Protein AF-A0A9Q0D3H6-F1 (afdb_monomer)

Radius of gyration: 28.44 Å; Cα contacts (8 Å, |Δi|>4): 92; chains: 1; bounding box: 45×35×82 Å

Secondary structure (DSSP, 8-state):
---S----------GGGGGG----HHHHHHHHT-PPPPPPPPPEE-TTT-EEETTEEEEEEE-SS--TT---EEEEE--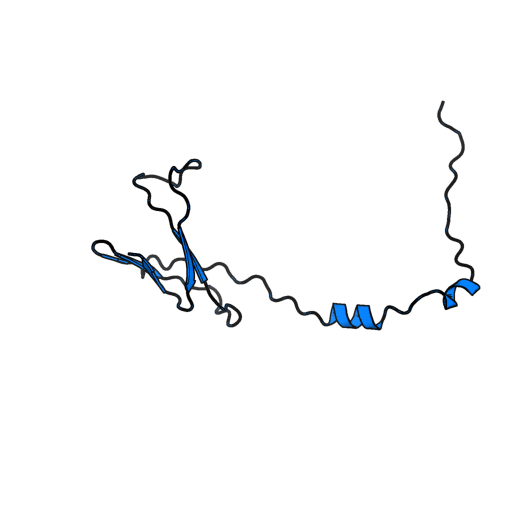----SSPPSS-SSPPEEEEEE-SSEEEE-

InterPro domains:
  IPR013783 Immunoglobulin-like fold [G3DSA:2.60.40.10] (39-108)
  IPR050617 E3 ubiquitin-protein ligases and FN3/SPRY domain-containing proteins [PTHR24099] (7-107)

Sequence (108 aa):
MAPAFRLSLKAKASDNMSHMMVDFSQEREMLQGISFLPVPATPELATSECQVCDNTVSVAWTLQEPDSKIDHYILEHRRTNHEGPPRIREEYPWMVVEGIREMEHTLT

Structure (mmCIF, N/CA/C/O backbone):
data_AF-A0A9Q0D3H6-F1
#
_entry.id   AF-A0A9Q0D3H6-F1
#
loop_
_atom_site.group_PDB
_atom_site.id
_atom_site.type_symbol
_atom_site.label_atom_id
_atom_site.label_alt_id
_atom_site.label_comp_id
_atom_site.label_asym_id
_atom_site.label_entity_id
_atom_site.label_seq_id
_atom_site.pdbx_PDB_ins_code
_atom_site.Cartn_x
_atom_site.Cartn_y
_atom_site.Cartn_z
_atom_site.occupancy
_atom_site.B_iso_or_equiv
_atom_site.auth_seq_id
_atom_site.auth_comp_id
_atom_site.auth_asym_id
_atom_site.auth_atom_id
_atom_site.pdbx_PDB_model_num
ATOM 1 N N . MET A 1 1 ? 26.675 8.485 53.507 1.00 50.00 1 MET A N 1
ATOM 2 C CA . MET A 1 1 ? 25.577 8.196 54.454 1.00 50.00 1 MET A CA 1
ATOM 3 C C . MET A 1 1 ? 24.283 8.660 53.806 1.00 50.00 1 MET A C 1
ATOM 5 O O . MET A 1 1 ? 24.210 9.825 53.440 1.00 50.00 1 MET A O 1
ATOM 9 N N . ALA A 1 2 ? 23.335 7.757 53.552 1.00 56.94 2 ALA A N 1
ATOM 10 C CA . ALA A 1 2 ? 22.036 8.108 52.973 1.00 56.94 2 ALA A CA 1
ATOM 11 C C . ALA A 1 2 ? 21.058 8.499 54.098 1.00 56.94 2 ALA A C 1
ATOM 13 O O . ALA A 1 2 ? 21.175 7.951 55.196 1.00 56.94 2 ALA A O 1
ATOM 14 N N . PRO A 1 3 ? 20.129 9.443 53.872 1.00 50.12 3 PRO A N 1
ATOM 15 C CA . PRO A 1 3 ? 19.222 9.894 54.920 1.00 50.12 3 PRO A CA 1
ATOM 16 C C . PRO A 1 3 ? 18.304 8.754 55.392 1.00 50.12 3 PRO A C 1
ATOM 18 O O . PRO A 1 3 ? 17.756 8.008 54.583 1.00 50.12 3 PRO A O 1
ATOM 21 N N . ALA A 1 4 ? 18.128 8.640 56.713 1.00 68.19 4 ALA A N 1
ATOM 22 C CA . ALA A 1 4 ? 17.370 7.579 57.390 1.00 68.19 4 ALA A CA 1
ATOM 23 C C . ALA A 1 4 ? 15.838 7.719 57.284 1.00 68.19 4 ALA A C 1
ATOM 25 O O . ALA A 1 4 ? 15.101 6.938 57.883 1.00 68.19 4 ALA A O 1
ATOM 26 N N . PHE A 1 5 ? 15.343 8.706 56.535 1.00 57.56 5 PHE A N 1
ATOM 27 C CA . PHE A 1 5 ? 13.916 8.989 56.428 1.00 57.56 5 PHE A CA 1
ATOM 28 C C . PHE A 1 5 ? 13.532 9.276 54.983 1.00 57.56 5 PHE A C 1
ATOM 30 O O . PHE A 1 5 ? 14.261 9.941 54.245 1.00 57.56 5 PHE A O 1
ATOM 37 N N . ARG A 1 6 ? 12.352 8.785 54.596 1.00 61.00 6 ARG A N 1
ATOM 38 C CA . ARG A 1 6 ? 11.772 8.979 53.271 1.00 61.00 6 ARG A CA 1
ATOM 39 C C . ARG A 1 6 ? 10.382 9.585 53.435 1.00 61.00 6 ARG A C 1
ATOM 41 O O . ARG A 1 6 ? 9.476 8.942 53.956 1.00 61.00 6 ARG A O 1
ATOM 48 N N . LEU A 1 7 ? 10.234 10.836 53.014 1.00 50.56 7 LEU A N 1
ATOM 49 C CA . LEU A 1 7 ? 8.947 11.526 52.966 1.00 50.56 7 LEU A CA 1
ATOM 50 C C . LEU A 1 7 ? 8.244 11.162 51.656 1.00 50.56 7 LEU A C 1
ATOM 52 O O . LEU A 1 7 ? 8.847 11.224 50.587 1.00 50.56 7 LEU A O 1
ATOM 56 N N . SER A 1 8 ? 6.977 10.769 51.738 1.00 64.94 8 SER A N 1
ATOM 57 C CA . SER A 1 8 ? 6.119 10.556 50.571 1.00 64.94 8 SER A CA 1
ATOM 58 C C . SER A 1 8 ? 4.777 11.246 50.793 1.00 64.94 8 SER A C 1
ATOM 60 O O . SER A 1 8 ? 4.201 11.186 51.878 1.00 64.94 8 SER A O 1
ATOM 62 N N . LEU A 1 9 ? 4.306 11.944 49.762 1.00 59.41 9 LEU A N 1
ATOM 63 C CA . LEU A 1 9 ? 3.007 12.605 49.744 1.00 59.41 9 LEU A CA 1
ATOM 64 C C . LEU A 1 9 ? 1.955 11.572 49.335 1.00 59.41 9 LEU A C 1
ATOM 66 O O . LEU A 1 9 ? 1.948 11.107 48.199 1.00 59.41 9 LEU A O 1
ATOM 70 N N . LYS A 1 10 ? 1.061 11.207 50.257 1.00 61.75 10 LYS A N 1
ATOM 71 C CA . LYS A 1 10 ? -0.204 10.555 49.905 1.00 61.75 10 LYS A CA 1
ATOM 72 C C . LYS A 1 10 ? -1.249 11.646 49.738 1.00 61.75 10 LYS A C 1
ATOM 74 O O . LYS A 1 10 ? -1.491 12.405 50.675 1.00 61.75 10 LYS A O 1
ATOM 79 N N . ALA A 1 11 ? -1.867 11.718 48.563 1.00 61.19 11 ALA A N 1
ATOM 80 C CA . ALA A 1 11 ? -3.026 12.571 48.363 1.00 61.19 11 ALA A CA 1
ATOM 81 C C . ALA A 1 11 ? -4.123 12.137 49.346 1.00 61.19 11 ALA A C 1
ATOM 83 O O . ALA A 1 11 ? -4.632 11.019 49.272 1.00 61.19 11 ALA A O 1
ATOM 84 N N . LYS A 1 12 ? -4.457 13.006 50.301 1.00 58.12 12 LYS A N 1
ATOM 85 C CA . LYS A 1 12 ? -5.654 12.855 51.121 1.00 58.12 12 LYS A CA 1
ATOM 86 C C . LYS A 1 12 ? -6.781 13.502 50.327 1.00 58.12 12 LYS A C 1
ATOM 88 O O . LYS A 1 12 ? -6.958 14.714 50.404 1.00 58.12 12 LYS A O 1
ATOM 93 N N . ALA A 1 13 ? -7.483 12.712 49.516 1.00 56.22 13 ALA A N 1
ATOM 94 C CA . ALA A 1 13 ? -8.762 13.146 48.975 1.00 56.22 13 ALA A CA 1
ATOM 95 C C . ALA A 1 13 ? -9.680 13.378 50.182 1.00 56.22 13 ALA A C 1
ATOM 97 O O . ALA A 1 13 ? -10.057 12.440 50.877 1.00 56.22 13 ALA A O 1
ATOM 98 N N . SER A 1 14 ? -9.909 14.643 50.526 1.00 54.16 14 SER A N 1
ATOM 99 C CA . SER A 1 14 ? -10.971 15.008 51.458 1.00 54.16 14 SER A CA 1
ATOM 100 C C . SER A 1 14 ? -12.294 14.599 50.814 1.00 54.16 14 SER A C 1
ATOM 102 O O . SER A 1 14 ? -12.462 14.848 49.620 1.00 54.16 14 SER A O 1
ATOM 104 N N . ASP A 1 15 ? 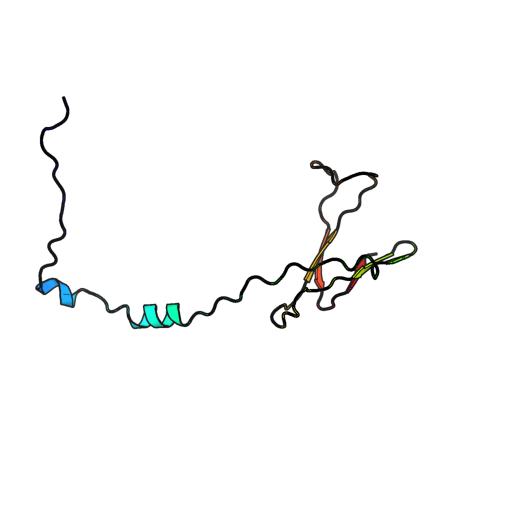-13.240 14.034 51.568 1.00 56.69 15 ASP A N 1
ATOM 105 C CA . ASP A 1 15 ? -14.589 13.722 51.058 1.00 56.69 15 ASP A CA 1
ATOM 106 C C . ASP A 1 15 ? -15.272 14.954 50.426 1.00 56.69 15 ASP A C 1
ATOM 108 O O . ASP A 1 15 ? -16.146 14.823 49.573 1.00 56.69 15 ASP A O 1
ATOM 112 N N . ASN A 1 16 ? -14.797 16.161 50.761 1.00 55.00 16 ASN A N 1
ATOM 113 C CA . ASN A 1 16 ? -15.250 17.439 50.216 1.00 55.00 16 ASN A CA 1
ATOM 114 C C . ASN A 1 16 ? -14.678 17.799 48.822 1.00 55.00 16 ASN A C 1
ATOM 116 O O . ASN A 1 16 ? -15.071 18.809 48.248 1.00 55.00 16 ASN A O 1
ATOM 120 N N . MET A 1 17 ? -13.730 17.025 48.275 1.00 54.78 17 MET A N 1
ATOM 121 C CA . MET A 1 17 ? -13.168 17.225 46.922 1.00 54.78 17 MET A CA 1
ATOM 122 C C . MET A 1 17 ? -13.933 16.468 45.830 1.00 54.78 17 MET A C 1
ATOM 124 O O . MET A 1 17 ? -13.650 16.648 44.647 1.00 54.78 17 MET A O 1
ATOM 128 N N . SER A 1 18 ? -14.907 15.641 46.203 1.00 55.84 18 SER A N 1
ATOM 129 C CA . SER A 1 18 ? -15.777 14.909 45.275 1.00 55.84 18 SER A CA 1
ATOM 130 C C . SER A 1 18 ? -16.526 15.845 44.312 1.00 55.84 18 SER A C 1
ATOM 132 O O . SER A 1 18 ? -16.655 15.530 43.135 1.00 55.84 18 SER A O 1
ATOM 134 N N . HIS A 1 19 ? -16.903 17.048 44.760 1.00 55.44 19 HIS A N 1
ATOM 135 C CA . HIS A 1 19 ? -17.538 18.085 43.929 1.00 55.44 19 HIS A CA 1
ATOM 136 C C . HIS A 1 19 ? -16.591 18.798 42.946 1.00 55.44 19 HIS A C 1
ATOM 138 O O . HIS A 1 19 ? -17.048 19.595 42.132 1.00 55.44 19 HIS A O 1
ATOM 144 N N . MET A 1 20 ? -15.279 18.550 43.030 1.00 59.12 20 MET A N 1
ATOM 145 C CA . MET A 1 20 ? -14.285 19.053 42.073 1.00 59.12 20 MET A CA 1
ATOM 146 C C . MET A 1 20 ? -13.891 17.999 41.031 1.00 59.12 20 MET A C 1
ATOM 148 O O . MET A 1 20 ? -13.112 18.304 40.128 1.00 59.12 20 MET A O 1
ATOM 152 N N . MET A 1 21 ? -14.386 16.762 41.156 1.00 66.62 21 MET A N 1
ATOM 153 C CA . MET A 1 21 ? -14.216 15.760 40.110 1.00 66.62 21 MET A CA 1
ATOM 154 C C . MET A 1 21 ? -15.175 16.079 38.968 1.00 66.62 21 MET A C 1
ATOM 156 O O . MET A 1 21 ? -16.392 16.066 39.134 1.00 66.62 21 MET A O 1
ATOM 160 N N . VAL A 1 22 ? -14.602 16.386 37.810 1.00 73.44 22 VAL A N 1
ATOM 161 C CA . VAL A 1 22 ? -15.338 16.483 36.551 1.00 73.44 22 VAL A CA 1
ATOM 162 C C . VAL A 1 22 ? -15.727 15.065 36.129 1.00 73.44 22 VAL A C 1
ATOM 164 O O . VAL A 1 22 ? -14.893 14.157 36.172 1.00 73.44 22 VAL A O 1
ATOM 167 N N . ASP A 1 23 ? -16.994 14.863 35.771 1.00 79.31 23 ASP A N 1
ATOM 168 C CA . ASP A 1 23 ? -17.473 13.588 35.239 1.00 79.31 23 ASP A CA 1
ATOM 169 C C . ASP A 1 23 ? -17.018 13.439 33.782 1.00 79.31 23 ASP A C 1
ATOM 171 O O . ASP A 1 23 ? -17.467 14.189 32.923 1.00 79.31 23 ASP A O 1
ATOM 175 N N . PHE A 1 24 ? -16.132 12.472 33.528 1.00 81.88 24 PHE A N 1
ATOM 176 C CA . PHE A 1 24 ? -15.627 12.134 32.192 1.00 81.88 24 PHE A CA 1
ATOM 177 C C . PHE A 1 24 ? -16.352 10.933 31.563 1.00 81.88 24 PHE A C 1
ATOM 179 O O . PHE A 1 24 ? -15.830 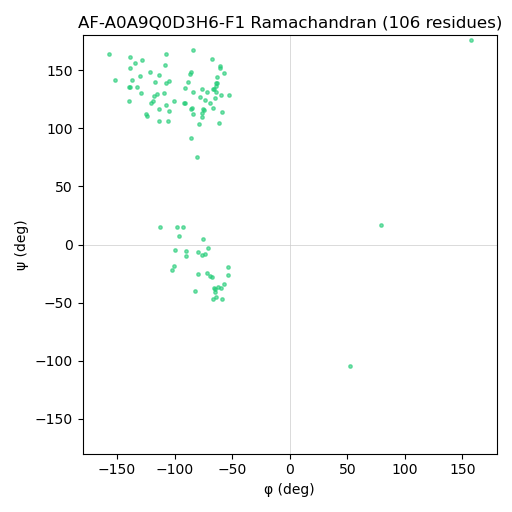10.283 30.653 1.00 81.88 24 PHE A O 1
ATOM 186 N N . SER A 1 25 ? -17.513 10.536 32.095 1.00 86.56 25 SER A N 1
ATOM 187 C CA . SER A 1 25 ? -18.233 9.351 31.614 1.00 86.56 25 SER A CA 1
ATOM 188 C C . SER A 1 25 ? -18.661 9.499 30.156 1.00 86.56 25 SER A C 1
ATOM 190 O O . SER A 1 25 ? -18.565 8.525 29.411 1.00 86.56 25 SER A O 1
ATOM 192 N N . GLN A 1 26 ? -19.048 10.710 29.741 1.00 84.00 26 GLN A N 1
ATOM 193 C CA . GLN A 1 26 ? -19.435 11.013 28.364 1.00 84.00 26 GLN A CA 1
ATOM 194 C C . GLN A 1 26 ? -18.242 10.899 27.406 1.00 84.00 26 GLN A C 1
ATOM 196 O O . GLN A 1 26 ? -18.338 10.248 26.369 1.00 84.00 26 GLN A O 1
ATOM 201 N N . GLU A 1 27 ? -17.097 11.481 27.756 1.00 87.88 27 GLU A N 1
ATOM 202 C CA . GLU A 1 27 ? -15.869 11.408 26.963 1.00 87.88 27 GLU A CA 1
ATOM 203 C C . GLU A 1 27 ? -15.350 9.972 26.892 1.00 87.88 27 GLU A C 1
ATOM 205 O O . GLU A 1 27 ? -14.898 9.522 25.840 1.00 87.88 27 GLU A O 1
ATOM 210 N N . ARG A 1 28 ? -15.458 9.215 27.989 1.00 86.38 28 ARG A N 1
ATOM 211 C CA . ARG A 1 28 ? -15.109 7.792 28.015 1.00 86.38 28 ARG A CA 1
ATOM 212 C C . ARG A 1 28 ? -16.010 6.971 27.095 1.00 86.38 28 ARG A C 1
ATOM 214 O O . ARG A 1 28 ? -15.495 6.120 26.377 1.00 86.38 28 ARG A O 1
ATOM 221 N N . GLU A 1 29 ? -17.321 7.200 27.117 1.00 88.81 29 GLU A N 1
ATOM 222 C CA . GLU A 1 29 ? -18.274 6.511 26.240 1.00 88.81 29 GLU A CA 1
ATOM 223 C C . GLU A 1 29 ? -18.030 6.873 24.769 1.00 88.81 29 GLU A C 1
ATOM 225 O O . GLU A 1 29 ? -17.980 5.990 23.914 1.00 88.81 29 GLU A O 1
ATOM 230 N N . MET A 1 30 ? -17.748 8.148 24.487 1.00 87.56 30 MET A N 1
ATOM 231 C CA . MET A 1 30 ? -17.359 8.609 23.156 1.00 87.56 30 MET A CA 1
ATOM 232 C C . MET A 1 30 ? -16.092 7.904 22.664 1.00 87.56 30 MET A C 1
ATOM 234 O O . MET A 1 30 ? -16.073 7.411 21.541 1.00 87.56 30 MET A O 1
ATOM 238 N N . LEU A 1 31 ? -15.055 7.805 23.503 1.00 86.81 31 LEU A N 1
ATOM 239 C CA . LEU A 1 31 ? -13.813 7.105 23.165 1.00 86.81 31 LEU A CA 1
ATOM 240 C C . LEU A 1 31 ? -14.020 5.597 22.971 1.00 86.81 31 LEU A C 1
ATOM 242 O O . LEU A 1 31 ? -13.407 5.010 22.085 1.00 86.81 31 LEU A O 1
ATOM 246 N N . GLN A 1 32 ? -14.886 4.969 23.769 1.00 84.62 32 GLN A N 1
ATOM 247 C CA . GLN A 1 32 ? -15.233 3.550 23.624 1.00 84.62 32 GLN A CA 1
ATOM 248 C C . GLN A 1 32 ? -16.043 3.264 22.352 1.00 84.62 32 GLN A C 1
ATOM 250 O O . GLN A 1 32 ? -15.961 2.160 21.819 1.00 84.62 32 GLN A O 1
ATOM 255 N N . GLY A 1 33 ? -16.794 4.249 21.851 1.00 83.56 33 GLY A N 1
ATOM 256 C CA . GLY A 1 33 ? -17.534 4.157 20.592 1.00 83.56 33 GLY A CA 1
ATOM 257 C C . GLY A 1 33 ? -16.670 4.282 19.332 1.00 83.56 33 GLY A C 1
ATOM 258 O O . GLY A 1 33 ? -17.172 4.050 18.232 1.00 83.56 33 GLY A O 1
ATOM 259 N N . ILE A 1 34 ? -15.386 4.638 19.454 1.00 85.19 34 ILE A N 1
ATOM 260 C CA . ILE A 1 34 ? -14.481 4.751 18.305 1.00 85.19 34 ILE A CA 1
ATOM 261 C C . ILE A 1 34 ? -14.069 3.350 17.846 1.00 85.19 34 ILE A C 1
ATOM 263 O O . ILE A 1 34 ? -13.284 2.663 18.499 1.00 85.19 34 ILE A O 1
ATOM 267 N N . SER A 1 35 ? -14.559 2.935 16.679 1.00 79.44 35 SER A N 1
ATOM 268 C CA . SER A 1 35 ? -14.078 1.735 15.999 1.00 79.44 35 SER A CA 1
ATOM 269 C C . SER A 1 35 ? -12.859 2.069 15.145 1.00 79.44 35 SER A C 1
ATOM 271 O O . SER A 1 35 ? -12.964 2.815 14.169 1.00 79.44 35 SER A O 1
ATOM 273 N N . PHE A 1 36 ? -11.712 1.484 15.471 1.00 80.06 36 PHE A N 1
ATOM 274 C CA . PHE A 1 36 ? -10.552 1.532 14.588 1.00 80.06 36 PHE A CA 1
ATOM 275 C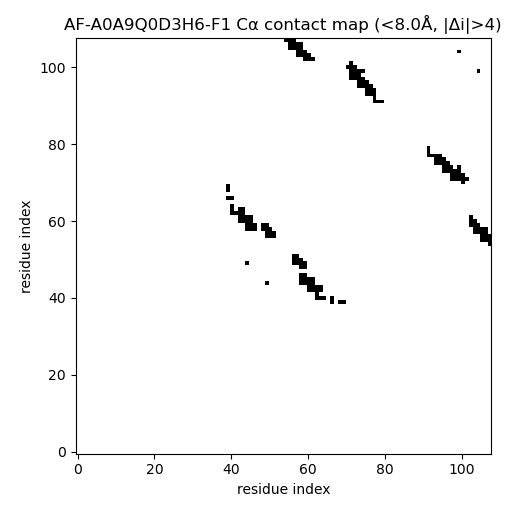 C . PHE A 1 36 ? -10.757 0.555 13.436 1.00 80.06 36 PHE A C 1
ATOM 277 O O . PHE A 1 36 ? -11.160 -0.593 13.643 1.00 80.06 36 PHE A O 1
ATOM 284 N N . LEU A 1 37 ? -10.482 1.008 12.214 1.00 80.69 37 LEU A N 1
ATOM 285 C CA . LEU A 1 37 ? -10.384 0.082 11.098 1.00 80.69 37 LEU A CA 1
ATOM 286 C C . LEU A 1 37 ? -9.160 -0.815 11.332 1.00 80.69 37 LEU A C 1
ATOM 288 O O . LEU A 1 37 ? -8.108 -0.303 11.729 1.00 80.69 37 LEU A O 1
ATOM 292 N N . PRO A 1 38 ? -9.287 -2.141 11.142 1.00 81.62 38 PRO A N 1
ATOM 293 C CA . PRO A 1 38 ? -8.126 -3.012 11.176 1.00 81.62 38 PRO A CA 1
ATOM 294 C C . PRO A 1 38 ? -7.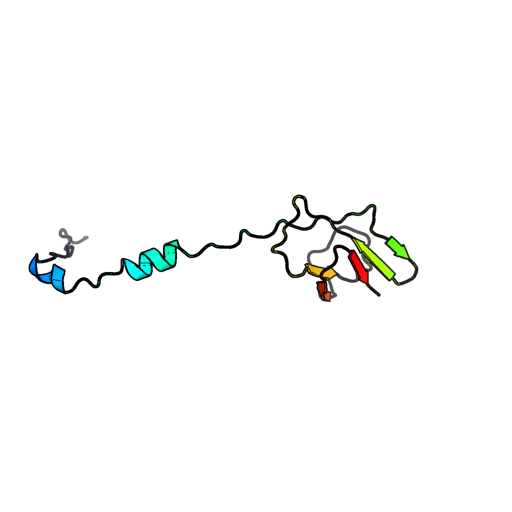147 -2.586 10.080 1.00 81.62 38 PRO A C 1
ATOM 296 O O . PRO A 1 38 ? -7.549 -2.025 9.060 1.00 81.62 38 PRO A O 1
ATOM 299 N N . VAL A 1 39 ? -5.862 -2.848 10.306 1.00 83.94 39 VAL A N 1
ATOM 300 C CA . VAL A 1 39 ? -4.847 -2.654 9.269 1.00 83.94 39 VAL A CA 1
ATOM 301 C C . VAL A 1 39 ? -5.213 -3.553 8.079 1.00 83.94 39 VAL A C 1
ATOM 303 O O . VAL A 1 39 ? -5.452 -4.742 8.310 1.00 83.94 39 VAL A O 1
ATOM 306 N N . PRO A 1 40 ? -5.280 -3.016 6.846 1.00 85.88 40 PRO A N 1
ATOM 307 C CA . PRO A 1 40 ? -5.559 -3.819 5.662 1.00 85.88 40 PRO A CA 1
ATOM 308 C C . PRO A 1 40 ? -4.551 -4.957 5.497 1.00 85.88 40 PRO A C 1
ATOM 310 O O . PRO A 1 40 ? -3.377 -4.817 5.852 1.00 85.88 40 PRO A O 1
ATOM 313 N N . ALA A 1 41 ? -5.003 -6.080 4.940 1.00 87.44 41 ALA A N 1
ATOM 314 C CA . ALA A 1 41 ? -4.118 -7.190 4.610 1.00 87.44 41 ALA A CA 1
ATOM 315 C C . ALA A 1 41 ? -3.081 -6.766 3.555 1.00 87.44 41 ALA A C 1
ATOM 317 O O . ALA A 1 41 ? -3.383 -5.990 2.647 1.00 87.44 41 ALA A O 1
ATOM 318 N N . THR A 1 42 ? -1.862 -7.295 3.667 1.00 89.44 42 THR A N 1
ATOM 319 C CA . THR A 1 42 ? -0.798 -7.036 2.691 1.00 89.44 42 THR A CA 1
ATOM 320 C C . THR A 1 42 ? -1.182 -7.629 1.329 1.00 89.44 42 THR A C 1
ATOM 322 O O . THR A 1 42 ? -1.465 -8.826 1.268 1.00 89.44 42 THR A O 1
ATOM 325 N N . PRO A 1 43 ? -1.170 -6.843 0.236 1.00 92.94 43 PRO A N 1
ATOM 326 C CA . PRO A 1 43 ? -1.364 -7.371 -1.110 1.00 92.94 43 PRO A CA 1
ATOM 327 C C . PRO A 1 43 ? -0.238 -8.326 -1.515 1.00 92.94 43 PRO A C 1
ATOM 329 O O . PRO A 1 43 ? 0.939 -8.05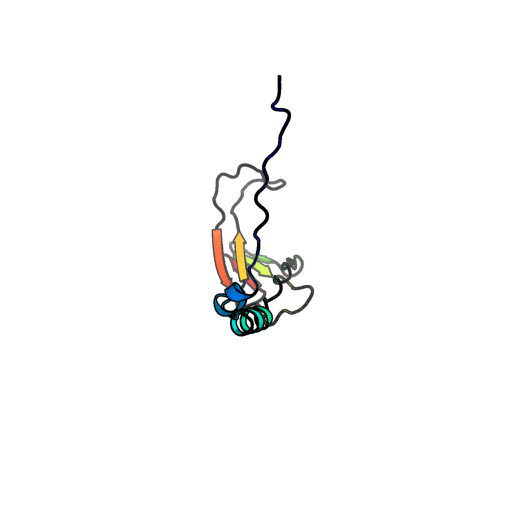0 -1.277 1.00 92.94 43 PRO A O 1
ATOM 332 N N . GLU A 1 44 ? -0.594 -9.425 -2.172 1.00 93.62 44 GLU A N 1
ATOM 333 C CA . GLU A 1 44 ? 0.354 -10.414 -2.683 1.00 93.62 44 GLU A CA 1
ATOM 334 C C . GLU A 1 44 ? 0.421 -10.354 -4.207 1.00 93.62 44 GLU A C 1
ATOM 336 O O . GLU A 1 44 ? -0.605 -10.388 -4.881 1.00 93.62 44 GLU A O 1
ATOM 341 N N . LEU A 1 45 ? 1.630 -10.281 -4.769 1.00 93.56 45 LEU A N 1
ATOM 342 C CA . LEU A 1 45 ? 1.820 -10.233 -6.218 1.00 93.56 45 LEU A CA 1
ATOM 343 C C . LEU A 1 45 ? 1.450 -11.568 -6.875 1.00 93.56 45 LEU A C 1
ATOM 345 O O . LEU A 1 45 ? 2.080 -12.600 -6.621 1.00 93.56 45 LEU A O 1
ATOM 349 N N . ALA A 1 46 ? 0.496 -11.523 -7.802 1.00 94.06 46 ALA A N 1
ATOM 350 C CA . ALA A 1 46 ? 0.094 -12.651 -8.626 1.00 94.06 46 ALA A CA 1
ATOM 351 C C . ALA A 1 46 ? 1.092 -12.819 -9.783 1.00 94.06 46 ALA A C 1
ATOM 353 O O . ALA A 1 46 ? 0.825 -12.467 -10.927 1.00 94.06 46 ALA A O 1
ATOM 354 N N . THR A 1 47 ? 2.281 -13.353 -9.484 1.00 90.88 47 THR A N 1
ATOM 355 C CA . THR A 1 47 ? 3.389 -13.499 -10.458 1.00 90.88 47 THR A CA 1
ATOM 356 C C . THR A 1 47 ? 3.017 -14.233 -11.750 1.00 90.88 47 THR A C 1
ATOM 358 O O . THR A 1 47 ? 3.637 -13.979 -12.777 1.00 90.88 47 THR A O 1
ATOM 361 N N . SER A 1 48 ? 2.010 -15.110 -11.723 1.00 92.06 48 SER A N 1
ATOM 362 C CA . SER A 1 48 ? 1.465 -15.789 -12.907 1.00 92.06 48 SER A CA 1
ATOM 363 C C . SER A 1 48 ? 0.658 -14.880 -13.838 1.00 92.06 48 SER A C 1
ATOM 365 O O . SER A 1 48 ? 0.510 -15.197 -15.015 1.00 92.06 48 SER A O 1
ATOM 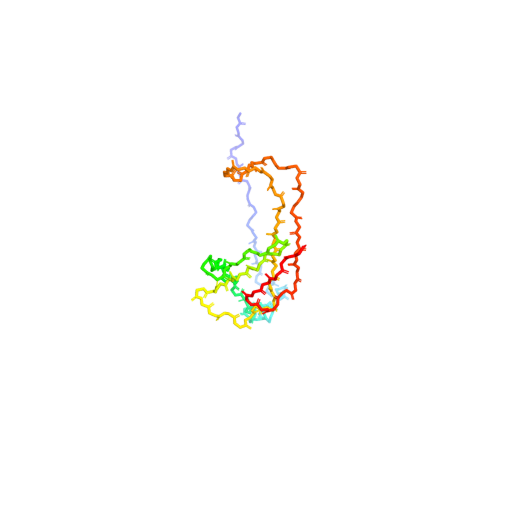367 N N . GLU A 1 49 ? 0.111 -13.789 -13.309 1.00 93.19 49 GLU A N 1
ATOM 368 C CA . GLU A 1 49 ? -0.711 -12.810 -14.027 1.00 93.19 49 GLU A CA 1
ATOM 369 C C . GLU A 1 49 ? 0.095 -11.562 -14.410 1.00 93.19 49 GLU A C 1
ATOM 371 O O . GLU A 1 49 ? -0.280 -10.843 -15.333 1.00 93.19 49 GLU A O 1
ATOM 376 N N . CYS A 1 50 ? 1.243 -11.336 -13.764 1.00 94.38 50 CYS A N 1
ATOM 377 C CA . CYS A 1 50 ? 2.182 -10.295 -14.158 1.00 94.38 50 CYS A CA 1
ATOM 378 C C . CYS A 1 50 ? 2.795 -10.588 -15.537 1.00 94.38 50 CYS A C 1
ATOM 380 O O . CYS A 1 50 ? 3.284 -11.688 -15.801 1.00 94.38 50 CYS A O 1
ATOM 3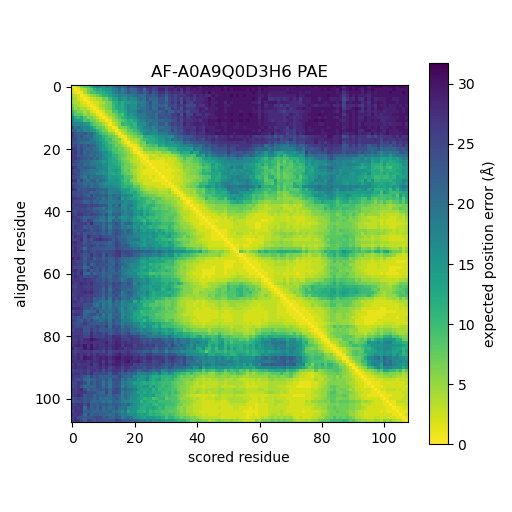82 N N . GLN A 1 51 ? 2.832 -9.577 -16.402 1.00 94.06 51 GLN A N 1
ATOM 383 C CA . GLN A 1 51 ? 3.349 -9.687 -17.765 1.00 94.06 51 GLN A CA 1
ATOM 384 C C . GLN A 1 51 ? 4.344 -8.573 -18.067 1.00 94.06 51 GLN A C 1
ATOM 386 O O . GLN A 1 51 ? 4.203 -7.438 -17.620 1.00 94.06 51 GLN A O 1
ATOM 391 N N . VAL A 1 52 ? 5.356 -8.908 -18.862 1.00 92.94 52 VAL A N 1
ATOM 392 C CA . VAL A 1 52 ? 6.327 -7.952 -19.394 1.00 92.94 52 VAL A CA 1
ATOM 393 C C . VAL A 1 52 ? 6.252 -8.033 -20.910 1.00 92.94 52 VAL A C 1
ATOM 395 O O . VAL A 1 52 ? 6.445 -9.108 -21.478 1.00 92.94 52 VAL A O 1
ATOM 398 N N . CYS A 1 53 ? 5.958 -6.911 -21.557 1.00 92.50 53 CYS A N 1
ATOM 399 C CA . CYS A 1 53 ? 5.851 -6.821 -23.008 1.00 92.50 53 CYS A CA 1
ATOM 400 C C . CYS A 1 53 ? 6.478 -5.511 -23.492 1.00 92.50 53 CYS A C 1
ATOM 402 O O . CYS A 1 53 ? 6.080 -4.433 -23.048 1.00 92.50 53 CYS A O 1
ATOM 404 N N . ASP A 1 54 ? 7.456 -5.602 -24.394 1.00 90.69 54 ASP A N 1
ATOM 405 C CA . ASP A 1 54 ? 8.239 -4.474 -24.914 1.00 90.69 54 ASP A CA 1
ATOM 406 C C . ASP A 1 54 ? 8.854 -3.601 -23.800 1.00 90.69 54 ASP A C 1
ATOM 408 O O . ASP A 1 54 ? 9.827 -3.999 -23.161 1.00 90.69 54 ASP A O 1
ATOM 412 N N . ASN A 1 55 ? 8.267 -2.422 -23.565 1.00 89.44 55 ASN A N 1
ATOM 413 C CA . ASN A 1 55 ? 8.645 -1.448 -22.535 1.00 89.44 55 ASN A CA 1
ATOM 414 C C . ASN A 1 55 ? 7.571 -1.301 -21.445 1.00 89.44 55 ASN A C 1
ATOM 416 O O . ASN A 1 55 ? 7.581 -0.329 -20.697 1.00 89.44 55 ASN A O 1
ATOM 420 N N . THR A 1 56 ? 6.622 -2.232 -21.380 1.00 91.75 56 THR A N 1
ATOM 421 C CA . THR A 1 56 ? 5.496 -2.189 -20.447 1.00 91.75 56 THR A CA 1
ATOM 422 C C . THR A 1 56 ? 5.531 -3.369 -19.489 1.00 91.75 56 THR A C 1
ATOM 424 O O . THR A 1 56 ? 5.871 -4.493 -19.870 1.00 91.75 56 THR A O 1
ATOM 427 N N . VAL A 1 57 ? 5.203 -3.101 -18.227 1.00 93.44 57 VAL A N 1
ATOM 428 C CA . VAL A 1 57 ? 5.117 -4.111 -17.171 1.00 93.44 57 VAL A CA 1
ATOM 429 C C . VAL A 1 57 ? 3.728 -4.041 -16.561 1.00 93.44 57 VAL A C 1
ATOM 431 O O . VAL A 1 57 ? 3.403 -3.075 -15.876 1.00 93.44 57 VAL A O 1
ATOM 434 N N . SER A 1 58 ? 2.921 -5.067 -16.795 1.00 94.56 58 SER A N 1
ATOM 435 C CA . SER A 1 58 ? 1.621 -5.241 -16.155 1.00 94.56 58 SER A CA 1
ATOM 436 C C . SER A 1 58 ? 1.807 -6.057 -14.884 1.00 94.56 58 SER A C 1
ATOM 438 O O . SER A 1 58 ? 2.336 -7.169 -14.914 1.00 94.56 58 SER A O 1
ATOM 440 N N . VAL A 1 59 ? 1.407 -5.481 -13.758 1.00 96.06 59 VAL A N 1
ATOM 441 C CA . VAL A 1 59 ? 1.523 -6.077 -12.430 1.00 96.06 59 VAL A CA 1
ATOM 442 C C . VAL A 1 59 ? 0.121 -6.313 -11.897 1.00 96.06 59 VAL A C 1
ATOM 444 O O . VAL A 1 59 ? -0.680 -5.385 -11.894 1.00 96.06 59 VAL A O 1
ATOM 447 N N . ALA A 1 60 ? -0.149 -7.526 -11.425 1.00 96.19 60 ALA A N 1
ATOM 448 C CA . ALA A 1 60 ? -1.400 -7.895 -10.775 1.00 96.19 60 ALA A CA 1
ATOM 449 C C . ALA A 1 60 ? -1.128 -8.405 -9.354 1.00 96.19 60 ALA A C 1
ATOM 451 O O . ALA A 1 60 ? -0.076 -8.993 -9.074 1.00 96.19 60 ALA A O 1
ATOM 452 N N . TRP A 1 61 ? -2.063 -8.170 -8.440 1.00 95.50 61 TRP A N 1
ATOM 453 C CA . TRP A 1 61 ? -1.989 -8.633 -7.056 1.00 95.50 61 TRP A CA 1
ATOM 454 C C . TRP A 1 61 ? -3.335 -9.138 -6.556 1.00 95.50 61 TRP A C 1
ATOM 456 O O . TRP A 1 61 ? -4.389 -8.832 -7.098 1.00 95.50 61 TRP A O 1
ATOM 466 N N . THR A 1 62 ? -3.302 -9.912 -5.481 1.00 93.31 62 THR A N 1
ATOM 467 C CA . THR A 1 62 ? -4.484 -10.449 -4.807 1.00 93.31 62 THR A CA 1
ATOM 468 C C . THR A 1 62 ? -4.441 -10.138 -3.319 1.00 93.31 62 THR A C 1
ATOM 470 O O . THR A 1 62 ? -3.377 -9.892 -2.751 1.00 93.31 62 THR A O 1
ATOM 473 N N . LEU A 1 63 ? -5.602 -10.165 -2.672 1.00 90.75 63 LEU A N 1
ATOM 474 C CA . LEU A 1 63 ? -5.716 -10.123 -1.218 1.00 90.75 63 LEU A CA 1
ATOM 475 C C . LEU A 1 63 ? -6.136 -11.504 -0.728 1.00 90.75 63 LEU A C 1
ATOM 477 O O . LEU A 1 63 ? -7.015 -12.123 -1.328 1.00 90.75 63 LEU A O 1
ATOM 481 N N . GLN A 1 64 ? -5.545 -11.966 0.375 1.00 84.81 64 GLN A N 1
ATOM 482 C CA . GLN A 1 64 ? -5.948 -13.225 1.007 1.00 84.81 64 GLN A CA 1
ATOM 483 C C . GLN A 1 64 ? -7.426 -13.189 1.434 1.00 84.81 64 GLN A C 1
ATOM 485 O O . GLN A 1 64 ? -8.141 -14.181 1.301 1.00 84.81 64 GLN A O 1
ATOM 490 N N . GLU A 1 65 ? -7.886 -12.028 1.904 1.00 83.81 65 GLU A N 1
ATOM 491 C CA . GLU A 1 65 ? -9.287 -11.748 2.201 1.00 83.81 65 GLU A CA 1
ATOM 492 C C . GLU A 1 65 ? -9.699 -10.435 1.520 1.00 83.81 65 GLU A C 1
ATOM 494 O O . GLU A 1 65 ? -8.987 -9.435 1.653 1.00 83.81 65 GLU A O 1
ATOM 499 N N . PRO A 1 66 ? -10.825 -10.404 0.784 1.00 80.25 66 PRO A N 1
ATOM 500 C CA . PRO A 1 66 ? -11.287 -9.181 0.145 1.00 80.25 66 PRO A CA 1
ATOM 501 C C . PRO A 1 66 ? -11.697 -8.161 1.212 1.00 80.25 66 PRO A C 1
ATOM 503 O O . PRO A 1 66 ? -12.644 -8.386 1.967 1.00 80.25 66 PRO A O 1
ATOM 506 N N . ASP A 1 67 ? -11.005 -7.023 1.253 1.00 83.31 67 ASP A N 1
ATOM 507 C CA . ASP A 1 67 ? -11.319 -5.924 2.162 1.00 83.31 67 ASP A CA 1
ATOM 508 C C . ASP A 1 67 ? -11.974 -4.766 1.401 1.00 83.31 67 ASP A C 1
ATOM 510 O O . ASP A 1 67 ? -11.327 -4.010 0.676 1.00 83.31 67 ASP A O 1
ATOM 514 N N . SER A 1 68 ? -13.283 -4.602 1.599 1.00 81.31 68 SER A N 1
ATOM 515 C CA . SER A 1 68 ? -14.064 -3.522 0.988 1.00 81.31 68 SER A CA 1
ATOM 516 C C . SER A 1 68 ? -13.758 -2.135 1.566 1.00 81.31 68 SER A C 1
ATOM 518 O O . SER A 1 68 ? -14.369 -1.157 1.142 1.00 81.31 68 SER A O 1
ATOM 520 N N . LYS A 1 69 ? -12.894 -2.039 2.585 1.00 86.69 69 LYS A N 1
ATOM 521 C CA . LYS A 1 69 ? -12.475 -0.776 3.212 1.00 86.69 69 LYS A CA 1
ATOM 522 C C . LYS A 1 69 ? -11.243 -0.174 2.540 1.00 86.69 69 LYS A C 1
ATOM 524 O O . LYS A 1 69 ? -10.886 0.958 2.862 1.00 86.69 69 LYS A O 1
ATOM 529 N N . ILE A 1 70 ? -10.593 -0.912 1.642 1.00 90.00 70 ILE A N 1
ATOM 530 C CA . ILE A 1 70 ? -9.464 -0.405 0.869 1.00 90.00 70 ILE A CA 1
ATOM 531 C C . ILE A 1 70 ? -10.003 0.543 -0.204 1.00 90.00 70 ILE A C 1
ATOM 533 O O . ILE A 1 70 ? -10.745 0.136 -1.093 1.00 90.00 70 ILE A O 1
ATOM 537 N N . ASP A 1 71 ? -9.631 1.818 -0.105 1.00 91.12 71 ASP A N 1
ATOM 538 C CA . ASP A 1 71 ? -10.000 2.849 -1.083 1.00 91.12 71 ASP A CA 1
ATOM 539 C C . ASP A 1 71 ? -9.077 2.836 -2.313 1.00 91.12 71 ASP A C 1
ATOM 541 O O . ASP A 1 71 ? -9.541 2.992 -3.443 1.00 91.12 71 ASP A O 1
ATOM 545 N N . HIS A 1 72 ? -7.774 2.638 -2.097 1.00 93.25 72 HIS A N 1
ATOM 546 C CA . HIS A 1 72 ? -6.773 2.577 -3.157 1.00 93.25 72 HIS A CA 1
ATOM 547 C C . HIS A 1 72 ? -5.513 1.816 -2.725 1.00 93.25 72 HIS A C 1
ATOM 549 O O . HIS A 1 72 ? -5.243 1.625 -1.538 1.00 93.25 72 HIS A O 1
ATOM 555 N N . TYR A 1 73 ? -4.724 1.437 -3.723 1.00 94.06 73 TYR A N 1
ATOM 556 C CA . TYR A 1 73 ? -3.409 0.832 -3.615 1.00 94.06 73 TYR A CA 1
ATOM 557 C C . TYR A 1 73 ? -2.326 1.825 -4.037 1.00 94.06 73 TYR A C 1
ATOM 559 O O . TYR A 1 73 ? -2.554 2.748 -4.829 1.00 94.06 73 TYR A O 1
ATOM 567 N N . ILE A 1 74 ? -1.134 1.594 -3.498 1.00 95.06 74 ILE A N 1
ATOM 568 C CA . ILE A 1 74 ? 0.088 2.304 -3.846 1.00 95.06 74 ILE A CA 1
ATOM 569 C C . ILE A 1 74 ? 1.066 1.268 -4.388 1.00 95.06 74 ILE A C 1
ATOM 571 O O . ILE A 1 74 ? 1.360 0.280 -3.714 1.00 95.06 74 ILE A O 1
ATOM 575 N N . LEU A 1 75 ? 1.551 1.488 -5.607 1.00 94.56 75 LEU A N 1
ATOM 576 C CA . LEU A 1 75 ? 2.565 0.658 -6.239 1.00 94.56 75 LEU A CA 1
ATOM 577 C C . LEU A 1 75 ? 3.903 1.392 -6.215 1.00 94.56 75 LEU A C 1
ATOM 579 O O . LEU A 1 75 ? 4.082 2.417 -6.872 1.00 94.56 75 LEU A O 1
ATOM 583 N N . GLU A 1 76 ? 4.857 0.834 -5.479 1.00 93.25 76 GLU A N 1
ATOM 584 C CA . GLU A 1 76 ? 6.232 1.318 -5.448 1.00 93.25 76 GLU A CA 1
ATOM 585 C C . GLU A 1 76 ? 7.104 0.433 -6.339 1.00 93.25 76 GLU A C 1
ATOM 587 O O . GLU A 1 76 ? 7.175 -0.784 -6.164 1.00 93.25 76 GLU A O 1
ATOM 592 N N . HIS A 1 77 ? 7.787 1.038 -7.307 1.00 90.44 77 HIS A N 1
ATOM 593 C CA . HIS A 1 77 ? 8.685 0.325 -8.207 1.00 90.44 77 HIS A CA 1
ATOM 594 C C . HIS A 1 77 ? 10.009 1.063 -8.370 1.00 90.44 77 HIS A C 1
ATOM 596 O O . HIS A 1 77 ? 10.115 2.275 -8.192 1.00 90.44 77 HIS A O 1
ATOM 602 N N . ARG A 1 78 ? 11.056 0.327 -8.730 1.00 87.44 78 ARG A N 1
ATOM 603 C CA . ARG A 1 78 ? 12.382 0.895 -8.955 1.00 87.44 78 ARG A CA 1
ATOM 604 C C . ARG A 1 78 ? 13.013 0.255 -10.174 1.00 87.44 78 ARG A C 1
ATOM 606 O O . ARG A 1 78 ? 12.969 -0.959 -10.347 1.00 87.44 78 ARG A O 1
ATOM 613 N N . ARG A 1 79 ? 13.614 1.086 -11.023 1.00 84.25 79 ARG A N 1
ATOM 614 C CA . ARG A 1 79 ? 14.407 0.613 -12.160 1.00 84.25 79 ARG A CA 1
ATOM 615 C C . ARG A 1 79 ? 15.768 0.157 -11.646 1.00 84.25 79 ARG A C 1
ATOM 617 O O . ARG A 1 79 ? 16.452 0.910 -10.958 1.00 84.25 79 ARG A O 1
ATOM 624 N N . THR A 1 80 ? 16.153 -1.067 -11.982 1.00 80.12 80 THR A N 1
ATOM 625 C CA . THR A 1 80 ? 17.456 -1.627 -11.629 1.00 80.12 80 THR A CA 1
ATOM 626 C C . THR A 1 80 ? 18.015 -2.422 -12.802 1.00 80.12 80 THR A C 1
ATOM 628 O O . THR A 1 80 ? 17.298 -3.194 -13.429 1.00 80.12 80 THR A O 1
ATOM 631 N N . ASN A 1 81 ? 19.302 -2.219 -13.094 1.00 77.56 81 ASN A N 1
ATOM 632 C CA . ASN A 1 81 ? 20.066 -3.025 -14.055 1.00 77.56 81 ASN A CA 1
ATOM 633 C C . ASN A 1 81 ? 20.863 -4.130 -13.342 1.00 77.56 81 ASN A C 1
ATOM 635 O O . ASN A 1 81 ? 21.734 -4.763 -13.937 1.00 77.56 81 ASN A O 1
ATOM 639 N N . HIS A 1 82 ? 20.649 -4.306 -12.034 1.00 76.25 82 HIS A N 1
ATOM 640 C CA . HIS A 1 82 ? 21.361 -5.302 -11.257 1.00 76.25 82 HIS A CA 1
ATOM 641 C C . HIS A 1 82 ? 20.670 -6.662 -11.365 1.00 76.25 82 HIS A C 1
ATOM 643 O O . HIS A 1 82 ? 19.558 -6.839 -10.881 1.00 76.25 82 HIS A O 1
ATOM 649 N N . GLU A 1 83 ? 21.376 -7.643 -11.922 1.00 69.06 83 GLU A N 1
ATOM 650 C CA . GLU A 1 83 ? 21.004 -9.051 -11.788 1.00 69.06 83 GLU A CA 1
ATOM 651 C C . GLU A 1 83 ? 21.438 -9.559 -10.403 1.00 69.06 83 GLU A C 1
ATOM 653 O O . GLU A 1 83 ? 22.628 -9.759 -10.140 1.00 69.06 83 GLU A O 1
ATOM 658 N N . GLY A 1 84 ? 20.486 -9.699 -9.478 1.00 70.00 84 GLY A N 1
ATOM 659 C CA . GLY A 1 84 ? 20.738 -10.183 -8.120 1.00 70.00 84 GLY A CA 1
ATOM 660 C C . GLY A 1 84 ? 19.666 -9.756 -7.111 1.00 70.00 84 GLY A C 1
ATOM 661 O O . GLY A 1 84 ? 18.744 -9.022 -7.462 1.00 70.00 84 GLY A O 1
ATOM 662 N N . PRO A 1 85 ? 19.754 -10.219 -5.851 1.00 71.19 85 PRO A N 1
ATOM 663 C CA . PRO A 1 85 ? 18.843 -9.787 -4.795 1.00 71.19 85 PRO A CA 1
ATOM 664 C C . PRO A 1 85 ? 18.934 -8.265 -4.555 1.00 71.19 85 PRO A C 1
ATOM 666 O O . PRO A 1 85 ? 19.995 -7.675 -4.792 1.00 71.19 85 PRO A O 1
ATOM 669 N N . PRO A 1 86 ? 17.856 -7.628 -4.052 1.00 67.38 86 PRO A N 1
ATOM 670 C CA . PRO A 1 86 ? 17.821 -6.187 -3.810 1.00 67.38 86 PRO A CA 1
ATOM 671 C C . PRO A 1 86 ? 19.004 -5.735 -2.952 1.00 67.38 86 PRO A C 1
ATOM 673 O O . PRO A 1 86 ? 19.272 -6.306 -1.890 1.00 67.38 86 PRO A O 1
ATOM 676 N N . ARG A 1 87 ? 19.734 -4.711 -3.403 1.00 70.69 87 ARG A N 1
ATOM 677 C CA . ARG A 1 87 ? 20.890 -4.199 -2.656 1.00 70.69 87 ARG A CA 1
ATOM 678 C C . ARG A 1 87 ? 20.419 -3.177 -1.625 1.00 70.69 87 ARG A C 1
ATOM 680 O O . ARG A 1 87 ? 19.483 -2.422 -1.846 1.00 70.69 87 ARG A O 1
ATOM 687 N N . ILE A 1 88 ? 21.123 -3.100 -0.497 1.00 64.44 88 ILE A N 1
ATOM 688 C CA . ILE A 1 88 ? 20.835 -2.118 0.569 1.00 64.44 88 ILE A CA 1
ATOM 689 C C . ILE A 1 88 ? 21.143 -0.678 0.112 1.00 64.44 88 ILE A C 1
ATOM 691 O O . ILE A 1 88 ? 20.536 0.277 0.586 1.00 64.44 88 ILE A O 1
ATOM 695 N N . ARG A 1 89 ? 22.088 -0.515 -0.822 1.00 66.00 89 ARG A N 1
ATOM 696 C CA . ARG A 1 89 ? 22.407 0.761 -1.471 1.00 66.00 89 ARG A CA 1
ATOM 697 C C . ARG A 1 89 ? 22.030 0.676 -2.939 1.00 66.00 89 ARG A C 1
ATOM 699 O O . ARG A 1 89 ? 22.742 0.035 -3.709 1.00 66.00 89 ARG A O 1
ATOM 706 N N . GLU A 1 90 ? 20.942 1.338 -3.303 1.00 69.38 90 GLU A N 1
ATOM 707 C CA . GLU A 1 90 ? 20.547 1.505 -4.699 1.00 69.38 90 GLU A CA 1
ATOM 708 C C . GLU A 1 90 ? 20.641 2.974 -5.103 1.00 69.38 90 GLU A C 1
ATOM 710 O O . GLU A 1 90 ? 20.465 3.872 -4.283 1.00 69.38 90 GLU A O 1
ATOM 715 N N . GLU A 1 91 ? 21.005 3.193 -6.364 1.00 67.31 91 GLU A N 1
ATOM 716 C CA . GLU A 1 91 ? 21.321 4.511 -6.925 1.00 67.31 91 GLU A CA 1
ATOM 717 C C . GLU A 1 91 ? 20.058 5.309 -7.284 1.00 67.31 91 GLU A C 1
ATOM 719 O O . GLU A 1 91 ? 20.075 6.538 -7.268 1.00 67.31 91 GLU A O 1
ATOM 724 N N . TYR A 1 92 ? 18.945 4.614 -7.548 1.00 76.38 92 TYR A N 1
ATOM 725 C CA . TYR A 1 92 ? 17.681 5.218 -7.963 1.00 76.38 92 TYR A CA 1
ATOM 726 C C . TYR A 1 92 ? 16.643 5.229 -6.830 1.00 76.38 92 TYR A C 1
ATOM 728 O O . TYR A 1 92 ? 16.530 4.243 -6.092 1.00 76.38 92 TYR A O 1
ATOM 736 N N . PRO A 1 93 ? 15.858 6.315 -6.690 1.00 84.81 93 PRO A N 1
ATOM 737 C CA . PRO A 1 93 ? 14.757 6.368 -5.736 1.00 84.81 93 PRO A CA 1
ATOM 738 C C . PRO A 1 93 ? 13.624 5.411 -6.136 1.00 84.81 93 PRO A C 1
ATOM 740 O O . PRO A 1 93 ? 13.501 5.019 -7.300 1.00 84.81 93 PRO A O 1
ATOM 743 N N . TRP A 1 94 ? 12.781 5.058 -5.166 1.00 87.88 94 TRP A N 1
ATOM 744 C CA . TRP A 1 94 ? 11.493 4.429 -5.449 1.00 87.88 94 TRP A CA 1
ATOM 745 C C . TRP A 1 94 ? 10.605 5.407 -6.219 1.00 87.88 94 TRP A C 1
ATOM 747 O O . TRP A 1 94 ? 10.482 6.575 -5.849 1.00 87.88 94 TRP A O 1
ATOM 757 N N . MET A 1 95 ? 10.016 4.928 -7.307 1.00 91.19 95 MET A N 1
ATOM 758 C CA . MET A 1 95 ? 8.928 5.595 -8.005 1.00 91.19 95 MET A CA 1
ATOM 759 C C . MET A 1 95 ? 7.621 5.084 -7.415 1.00 91.19 95 MET A C 1
ATOM 761 O O . MET A 1 95 ? 7.468 3.881 -7.205 1.00 91.19 95 MET A O 1
ATOM 765 N N . VAL A 1 96 ? 6.706 6.003 -7.135 1.00 94.25 96 VAL A N 1
ATOM 766 C CA . VAL A 1 96 ? 5.451 5.715 -6.444 1.00 94.25 96 VAL A CA 1
ATOM 767 C C . VAL A 1 96 ? 4.300 6.047 -7.380 1.00 94.25 96 VAL A C 1
ATOM 769 O O . VAL A 1 96 ? 4.238 7.152 -7.922 1.00 94.25 96 VAL A O 1
ATOM 772 N N . VAL A 1 97 ? 3.395 5.090 -7.557 1.00 94.44 97 VAL A N 1
ATOM 773 C CA . VAL A 1 97 ? 2.114 5.283 -8.233 1.00 94.44 97 VAL A CA 1
ATOM 774 C C . VAL A 1 97 ? 1.009 5.109 -7.200 1.00 94.44 97 VAL A C 1
ATOM 776 O O . VAL A 1 97 ? 0.850 4.032 -6.632 1.00 94.44 97 VAL A O 1
ATOM 779 N N . GLU A 1 98 ? 0.251 6.170 -6.948 1.00 94.81 98 GLU A N 1
ATOM 780 C CA . GLU A 1 98 ? -0.833 6.189 -5.961 1.00 94.81 98 GLU A CA 1
ATOM 781 C C . GLU A 1 98 ? -2.208 6.197 -6.639 1.00 94.81 98 GLU A C 1
ATOM 783 O O . GLU A 1 98 ? -2.343 6.527 -7.820 1.00 94.81 98 GLU A O 1
ATOM 788 N N . GLY A 1 99 ? -3.252 5.876 -5.872 1.00 92.88 99 GLY A N 1
ATOM 789 C CA . GLY A 1 99 ? -4.640 6.007 -6.322 1.00 92.88 99 GLY A CA 1
ATOM 790 C C . GLY A 1 99 ? -5.130 4.875 -7.228 1.00 92.88 99 GLY A C 1
ATOM 791 O O . GLY A 1 99 ? -6.152 5.029 -7.897 1.00 92.88 99 GLY A O 1
ATOM 792 N N . ILE A 1 100 ? -4.432 3.738 -7.255 1.00 94.94 100 ILE A N 1
ATOM 793 C CA . ILE A 1 100 ? -4.850 2.574 -8.038 1.00 94.94 100 ILE A CA 1
ATOM 794 C C . ILE A 1 100 ? -6.044 1.925 -7.335 1.00 94.94 100 ILE A C 1
ATOM 796 O O . ILE A 1 100 ? -5.955 1.585 -6.162 1.00 94.94 100 ILE A O 1
ATOM 800 N N . ARG A 1 101 ? -7.173 1.756 -8.023 1.00 92.75 101 ARG A N 1
ATOM 801 C CA . ARG A 1 101 ? -8.383 1.134 -7.441 1.00 92.75 101 ARG A CA 1
ATOM 802 C C . ARG A 1 101 ? -8.591 -0.310 -7.871 1.00 92.75 101 ARG A C 1
ATOM 804 O O . ARG A 1 101 ? -9.299 -1.060 -7.208 1.00 92.75 101 ARG A O 1
ATOM 811 N N . GLU A 1 102 ? -7.993 -0.672 -8.993 1.00 92.81 102 GLU A N 1
ATOM 812 C CA . GLU A 1 102 ? -8.013 -2.025 -9.527 1.00 92.81 102 GLU A CA 1
ATOM 813 C C . GLU A 1 102 ? -6.910 -2.860 -8.868 1.00 92.81 102 GLU A C 1
ATOM 815 O O . GLU A 1 102 ? -6.034 -2.336 -8.180 1.00 92.81 102 GLU A O 1
ATOM 820 N N . MET A 1 103 ? -6.973 -4.177 -9.053 1.00 93.19 103 MET A N 1
ATOM 821 C CA . MET A 1 103 ? -5.955 -5.106 -8.546 1.00 93.19 103 MET A CA 1
ATOM 822 C C . MET A 1 103 ? -4.856 -5.383 -9.582 1.00 93.19 103 MET A C 1
ATOM 824 O O . MET A 1 103 ? -4.082 -6.327 -9.445 1.00 93.19 103 MET A O 1
ATOM 828 N N . GLU A 1 104 ? -4.800 -4.551 -10.619 1.00 94.88 104 GLU A N 1
ATOM 829 C CA . GLU A 1 104 ? -3.777 -4.563 -11.650 1.00 94.88 104 GLU A CA 1
ATOM 830 C C . GLU A 1 104 ? -3.357 -3.136 -12.014 1.00 94.88 104 GLU A C 1
ATOM 832 O O . GLU A 1 104 ? -4.120 -2.176 -11.879 1.00 94.88 104 GLU A O 1
ATOM 837 N N . HIS A 1 105 ? -2.115 -2.982 -12.466 1.00 95.94 105 HIS A N 1
ATOM 838 C CA . HIS A 1 105 ? -1.603 -1.725 -12.992 1.00 95.94 105 HIS A CA 1
ATOM 839 C C . HIS A 1 105 ? -0.504 -1.970 -14.023 1.00 95.94 105 HIS A C 1
ATOM 841 O O . HIS A 1 105 ? 0.338 -2.850 -13.853 1.00 95.94 105 HIS A O 1
ATOM 847 N N . THR A 1 106 ? -0.487 -1.160 -15.083 1.00 95.12 106 THR A N 1
ATOM 848 C CA . THR A 1 106 ? 0.540 -1.234 -16.127 1.00 95.12 106 THR A CA 1
ATOM 849 C C . THR A 1 106 ? 1.492 -0.050 -16.032 1.00 95.12 106 THR A C 1
ATOM 851 O O . THR A 1 106 ? 1.085 1.100 -16.171 1.00 95.12 106 THR A O 1
ATOM 854 N N . LEU A 1 107 ? 2.770 -0.355 -15.824 1.00 92.69 107 LEU A N 1
ATOM 855 C CA . LEU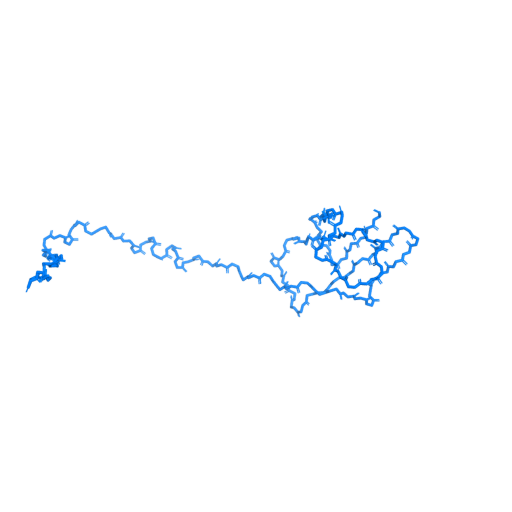 A 1 107 ? 3.886 0.583 -15.821 1.00 92.69 107 LEU A CA 1
ATOM 856 C C . LEU A 1 107 ? 4.450 0.734 -17.240 1.00 92.69 107 LEU A C 1
ATOM 858 O O . LEU A 1 107 ? 4.609 -0.261 -17.949 1.00 92.69 107 LEU A O 1
ATOM 862 N N . THR A 1 108 ? 4.802 1.964 -17.620 1.00 87.44 108 THR A N 1
ATOM 863 C CA . THR A 1 108 ? 5.418 2.330 -18.914 1.00 87.44 108 THR A CA 1
ATOM 864 C C . THR A 1 108 ? 6.692 3.147 -18.717 1.00 87.44 108 THR A C 1
ATOM 866 O O . THR A 1 108 ? 6.728 3.948 -17.754 1.00 87.44 108 THR A O 1
#

Organism: NCBI:txid630683

Mean predicted aligned error: 13.15 Å

Nearest PDB structures (foldseek):
  1x5z-assembly1_A  TM=5.634E-01  e=6.514E-01  Homo sapiens
  1wft-assembly1_A  TM=4.628E-01  e=9.383E-01  Mus musculus
  3irc-assembly1_A  TM=3.829E-01  e=1.832E+00  dengue virus type 1
  2lqv-assembly1_A  TM=2.922E-01  e=1.436E+00  Escherichia coli K-12

pLDDT: mean 81.05, std 13.78, range [50.0, 96.19]

Solvent-accessible surface area (backbone atoms only — not comparable to full-atom values): 7480 Å² total; per-residue (Å²): 136,80,80,96,72,84,90,78,88,74,87,76,79,52,85,81,49,61,86,73,59,78,84,55,64,65,61,50,50,55,58,70,67,61,77,78,79,75,82,78,81,74,74,42,74,35,70,89,70,37,44,78,54,100,75,34,40,37,45,30,44,45,57,96,63,89,62,91,84,65,78,59,43,72,52,74,48,68,86,74,93,71,92,68,80,90,63,95,79,67,94,64,72,77,44,77,46,71,76,40,72,62,60,56,51,74,48,115

Foldseek 3Di:
DDDPDDDDDDDPPDPVCPVVDDDCVVVVVVVVPDDDDPDAADWAWPVVPWDDDDPKTKTFTDGPDDDPPDQWDKDWDDDDPDDDDDDPDDPTDIDIDIRHPHRMDMDD